Protein AF-A0A430CMZ3-F1 (afdb_monomer)

Radius of gyration: 12.43 Å; Cα contacts (8 Å, |Δi|>4): 176; chains: 1; bounding box: 29×26×35 Å

Foldseek 3Di:
DAKQNFDFDDKDAPDLQWIWTQGPVGIFIFGLLPDDQFDWDDDPQWTWTWTAGPVGIITDIGGADQDPPPCGGVRVVVVVVSNVSNVVND

Secondary structure (DSSP, 8-state):
-EETTEEEEEEEEEETTEEEEEETTEEEEEEGGG--S---EEETTEEEEEEEBSS-EEEEEEE-SEETTTTEEHHHHHHHHHHHHHHHH-

Sequence (90 aa):
MTLDGAAVTEVWAIDKCHTTFVTAKGDTIIDWTKVGNLAPRDENGREINRLPSATGWHDMSVPLGELPEPAGNVANRSSGAFGQLATECG

Structure (mmCIF, N/CA/C/O backbone):
data_AF-A0A430CMZ3-F1
#
_entry.id   AF-A0A430CMZ3-F1
#
loop_
_atom_site.group_PDB
_atom_site.id
_atom_site.type_symbol
_atom_site.label_atom_id
_atom_site.label_alt_id
_atom_site.label_comp_id
_atom_site.label_asym_id
_atom_site.label_entity_id
_atom_site.label_seq_id
_atom_site.pdbx_PDB_ins_code
_atom_site.Cartn_x
_atom_site.Cartn_y
_atom_site.Cartn_z
_atom_site.occupancy
_atom_site.B_iso_or_equiv
_atom_site.auth_seq_id
_atom_site.auth_comp_id
_atom_site.auth_asym_id
_atom_site.auth_atom_id
_atom_site.pdbx_PDB_model_num
ATOM 1 N N . MET A 1 1 ? 5.168 -2.202 -8.583 1.00 87.06 1 MET A N 1
ATOM 2 C CA . MET A 1 1 ? 4.868 -1.788 -7.198 1.00 87.06 1 MET A CA 1
ATOM 3 C C . MET A 1 1 ? 5.483 -2.799 -6.240 1.00 87.06 1 MET A C 1
ATOM 5 O O . MET A 1 1 ? 5.546 -3.974 -6.589 1.00 87.06 1 MET A O 1
ATOM 9 N N . THR A 1 2 ? 5.988 -2.359 -5.092 1.00 92.62 2 THR A N 1
ATOM 10 C CA . THR A 1 2 ? 6.631 -3.214 -4.081 1.00 92.62 2 THR A CA 1
ATOM 11 C C . THR A 1 2 ? 6.219 -2.781 -2.678 1.00 92.62 2 THR A C 1
ATOM 13 O O . THR A 1 2 ? 6.151 -1.581 -2.444 1.00 92.62 2 THR A O 1
ATOM 16 N N . LEU A 1 3 ? 6.046 -3.717 -1.749 1.00 94.44 3 LEU A N 1
ATOM 17 C CA . LEU A 1 3 ? 5.830 -3.467 -0.323 1.00 94.44 3 LEU A CA 1
ATOM 18 C C . LEU A 1 3 ? 7.051 -3.973 0.458 1.00 94.44 3 LEU A C 1
ATOM 20 O O . LEU A 1 3 ? 7.455 -5.121 0.274 1.00 94.44 3 LEU A O 1
ATOM 24 N N . ASP A 1 4 ? 7.695 -3.114 1.251 1.00 93.75 4 ASP A N 1
ATOM 25 C CA . ASP A 1 4 ? 8.941 -3.422 1.983 1.00 93.75 4 ASP A CA 1
ATOM 26 C C . ASP A 1 4 ? 10.026 -4.071 1.096 1.00 93.75 4 ASP A C 1
ATOM 28 O O . ASP A 1 4 ? 10.687 -5.068 1.436 1.00 93.75 4 ASP A O 1
ATOM 32 N N . GLY A 1 5 ? 10.150 -3.532 -0.119 1.00 92.56 5 GLY A N 1
ATOM 33 C CA . GLY A 1 5 ? 11.074 -4.001 -1.150 1.00 92.56 5 GLY A CA 1
ATOM 34 C C . GLY A 1 5 ? 10.705 -5.337 -1.810 1.00 92.56 5 GLY A C 1
ATOM 35 O O . GLY A 1 5 ? 11.432 -5.777 -2.696 1.00 92.56 5 GLY A O 1
ATOM 36 N N . ALA A 1 6 ? 9.600 -5.986 -1.431 1.00 94.00 6 ALA A N 1
ATOM 37 C CA . ALA A 1 6 ? 9.100 -7.191 -2.091 1.00 94.00 6 ALA A CA 1
ATOM 38 C C . ALA A 1 6 ? 8.051 -6.839 -3.152 1.00 94.00 6 ALA A C 1
ATOM 40 O O . ALA A 1 6 ? 7.208 -5.973 -2.936 1.00 94.00 6 ALA A O 1
ATOM 41 N N . ALA A 1 7 ? 8.096 -7.494 -4.313 1.00 93.06 7 ALA A N 1
ATOM 42 C CA . ALA A 1 7 ? 7.103 -7.276 -5.363 1.00 93.06 7 ALA A CA 1
ATOM 43 C C . ALA A 1 7 ? 5.704 -7.662 -4.873 1.00 93.06 7 ALA A C 1
ATOM 45 O O . ALA A 1 7 ? 5.523 -8.749 -4.322 1.00 93.06 7 ALA A O 1
ATOM 46 N N . VAL A 1 8 ? 4.737 -6.768 -5.095 1.00 92.31 8 VAL A N 1
ATOM 47 C CA . VAL A 1 8 ? 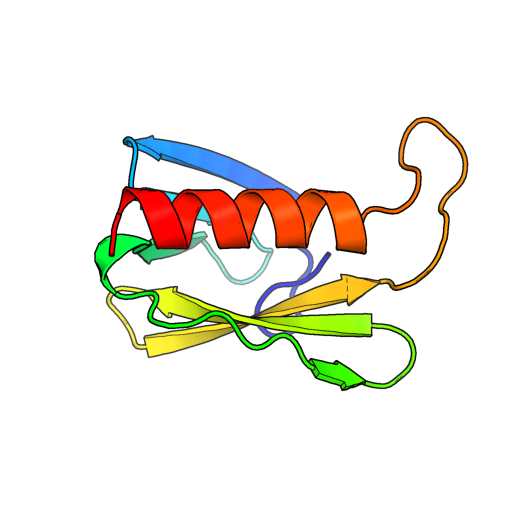3.322 -7.077 -4.884 1.00 92.31 8 VAL A CA 1
ATOM 48 C C . VAL A 1 8 ? 2.839 -7.886 -6.079 1.00 92.31 8 VAL A C 1
ATOM 50 O O . VAL A 1 8 ? 2.972 -7.428 -7.216 1.00 92.31 8 VAL A O 1
ATOM 53 N N . THR A 1 9 ? 2.303 -9.073 -5.822 1.00 92.88 9 THR A N 1
ATOM 54 C CA . THR A 1 9 ? 1.786 -9.980 -6.855 1.00 92.88 9 THR A CA 1
ATOM 55 C C . THR A 1 9 ? 0.269 -9.956 -6.926 1.00 92.88 9 THR A C 1
ATOM 57 O O . THR A 1 9 ? -0.282 -10.077 -8.015 1.00 92.88 9 THR A O 1
ATOM 60 N N . GLU A 1 10 ? -0.402 -9.752 -5.792 1.00 92.62 10 GLU A N 1
ATOM 61 C CA . GLU A 1 10 ? -1.862 -9.712 -5.705 1.00 92.62 10 GLU A CA 1
ATOM 62 C C . GLU A 1 10 ? -2.318 -8.655 -4.697 1.00 92.62 10 GLU A C 1
ATOM 64 O O . GLU A 1 10 ? -1.598 -8.310 -3.755 1.00 92.62 10 GLU A O 1
ATOM 69 N N . VAL A 1 11 ? -3.518 -8.121 -4.925 1.00 91.88 11 VAL A N 1
ATOM 70 C CA . VAL A 1 11 ? -4.174 -7.146 -4.052 1.00 91.88 11 VAL A CA 1
ATOM 71 C C . VAL A 1 11 ? -5.658 -7.471 -4.006 1.00 91.88 11 VAL A C 1
ATOM 73 O O . VAL A 1 11 ? -6.278 -7.648 -5.054 1.00 91.88 11 VAL A O 1
ATOM 76 N N . TRP A 1 12 ? -6.246 -7.493 -2.814 1.00 92.31 12 TRP A N 1
ATOM 77 C CA . TRP A 1 12 ? -7.697 -7.578 -2.666 1.00 92.31 12 TRP A CA 1
ATOM 78 C C . TRP A 1 12 ? -8.191 -6.794 -1.455 1.00 92.31 12 TRP A C 1
ATOM 80 O O . TRP A 1 12 ? -7.518 -6.683 -0.428 1.00 92.31 12 TRP A O 1
ATOM 90 N N . ALA A 1 13 ? -9.401 -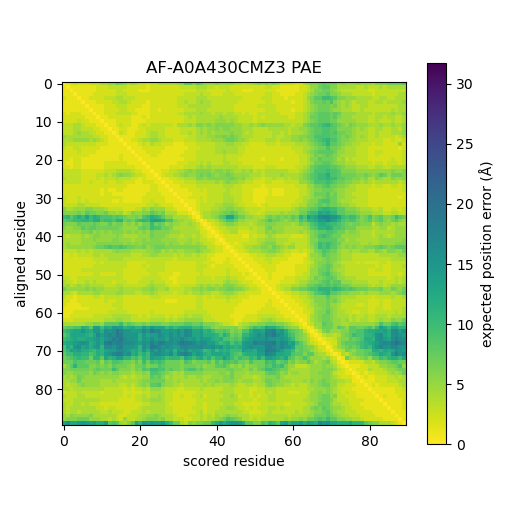6.255 -1.575 1.00 91.12 13 ALA A N 1
ATOM 91 C CA . ALA A 1 13 ? -10.110 -5.660 -0.454 1.00 91.12 13 ALA A CA 1
ATOM 92 C C . ALA A 1 13 ? -10.692 -6.770 0.433 1.00 91.12 13 ALA A C 1
ATOM 94 O O . ALA A 1 13 ? -11.301 -7.711 -0.075 1.00 91.12 13 ALA A O 1
ATOM 95 N N . ILE A 1 14 ? -10.499 -6.660 1.748 1.00 93.50 14 ILE A N 1
ATOM 96 C CA . ILE A 1 14 ? -11.191 -7.508 2.731 1.00 93.50 14 ILE A CA 1
ATOM 97 C C . ILE A 1 14 ? -12.553 -6.883 3.038 1.00 93.50 14 ILE A C 1
ATOM 99 O O . ILE A 1 14 ? -13.591 -7.534 2.957 1.00 93.50 14 ILE A O 1
ATOM 103 N N . ASP A 1 15 ? -12.528 -5.594 3.362 1.00 92.62 15 ASP A N 1
ATOM 104 C CA . ASP A 1 15 ? -13.691 -4.746 3.568 1.00 92.62 15 ASP A CA 1
ATOM 105 C C . ASP A 1 15 ? -13.365 -3.325 3.081 1.00 92.62 15 ASP A C 1
ATOM 107 O O . ASP A 1 15 ? -12.358 -3.106 2.405 1.00 92.62 15 ASP A O 1
ATOM 111 N N . LYS A 1 16 ? -14.227 -2.354 3.400 1.00 90.00 16 LYS A N 1
ATOM 112 C CA . LYS A 1 16 ? -14.050 -0.962 2.973 1.00 90.00 16 LYS A CA 1
ATOM 113 C C . LYS A 1 16 ? -12.707 -0.359 3.420 1.00 90.00 16 LYS A C 1
ATOM 115 O O . LYS A 1 16 ? -12.125 0.415 2.670 1.00 90.00 16 LYS A O 1
ATOM 120 N N . CYS A 1 17 ? -12.238 -0.691 4.620 1.00 94.00 17 CYS A N 1
ATOM 121 C CA . CYS A 1 17 ? -11.096 -0.048 5.269 1.00 94.00 17 CYS A CA 1
ATOM 122 C C . CYS A 1 17 ? -9.911 -0.988 5.501 1.00 94.00 17 CYS A C 1
ATOM 124 O O . CYS A 1 17 ? -8.924 -0.578 6.111 1.00 94.00 17 CYS A O 1
ATOM 126 N N . HIS A 1 18 ? -9.949 -2.199 4.940 1.00 94.94 18 HIS A N 1
ATOM 127 C CA . HIS A 1 18 ? -8.835 -3.138 4.985 1.00 94.94 18 HIS A CA 1
ATOM 128 C C . HIS A 1 18 ? -8.509 -3.712 3.607 1.00 94.94 18 HIS A C 1
ATOM 130 O O . HIS A 1 18 ? -9.370 -4.233 2.893 1.00 94.94 18 HIS A O 1
ATOM 136 N N . THR A 1 19 ? -7.229 -3.675 3.246 1.00 94.88 19 THR A N 1
ATOM 137 C CA . THR A 1 19 ? -6.723 -4.219 1.978 1.00 94.88 19 THR A CA 1
ATOM 138 C C . THR A 1 19 ? -5.569 -5.164 2.245 1.00 94.88 19 THR A C 1
ATOM 140 O O . THR A 1 19 ? -4.660 -4.828 2.996 1.00 94.88 19 THR A O 1
ATOM 143 N N . THR A 1 20 ? -5.579 -6.331 1.608 1.00 96.25 20 THR A N 1
ATOM 144 C CA . THR A 1 20 ? -4.440 -7.251 1.636 1.00 96.25 20 THR A CA 1
ATOM 145 C C . THR A 1 20 ? -3.559 -7.021 0.423 1.00 96.25 20 THR A C 1
ATOM 147 O O . THR A 1 20 ? -4.048 -6.972 -0.706 1.00 96.25 20 THR A O 1
ATOM 150 N N . PHE A 1 21 ? -2.257 -6.917 0.666 1.00 95.19 21 PHE A N 1
ATOM 151 C CA . PHE A 1 21 ? -1.218 -6.949 -0.352 1.00 95.19 21 PHE A CA 1
ATOM 152 C C . PHE A 1 21 ? -0.417 -8.235 -0.189 1.00 95.19 21 PHE A C 1
ATOM 154 O O . PHE A 1 21 ? 0.153 -8.477 0.875 1.00 95.19 21 PHE A O 1
ATOM 161 N N . VAL A 1 22 ? -0.347 -9.033 -1.249 1.00 95.19 22 VAL A N 1
ATOM 162 C CA . VAL A 1 22 ? 0.451 -10.262 -1.277 1.00 95.19 22 VAL A CA 1
ATOM 163 C C . VAL A 1 22 ? 1.796 -9.980 -1.892 1.00 95.19 22 VAL A C 1
ATOM 165 O O . VAL A 1 22 ? 1.900 -9.384 -2.968 1.00 95.19 22 VAL A O 1
ATOM 168 N N . THR A 1 23 ? 2.832 -10.463 -1.224 1.00 95.44 23 THR A N 1
ATOM 169 C CA . THR A 1 23 ? 4.193 -10.462 -1.741 1.00 95.44 23 THR A CA 1
ATOM 170 C C . THR A 1 23 ? 4.817 -11.842 -1.596 1.00 95.44 23 THR A C 1
ATOM 172 O O . THR A 1 23 ? 4.342 -12.686 -0.841 1.00 95.44 23 THR A O 1
ATOM 175 N N . ALA A 1 24 ? 5.976 -12.051 -2.221 1.00 90.81 24 ALA A N 1
ATOM 176 C CA . ALA A 1 24 ? 6.772 -13.259 -1.994 1.00 90.81 24 ALA A CA 1
ATOM 177 C C . ALA A 1 24 ? 7.226 -13.448 -0.526 1.00 90.81 24 ALA A C 1
ATOM 179 O O . ALA A 1 24 ? 7.667 -14.536 -0.166 1.00 90.81 24 ALA A O 1
ATOM 180 N N . LYS A 1 25 ? 7.152 -12.404 0.317 1.00 90.62 25 LYS A N 1
ATOM 181 C CA . LYS A 1 25 ? 7.466 -12.476 1.755 1.00 90.62 25 LYS A CA 1
ATOM 182 C C . LYS A 1 25 ? 6.246 -12.822 2.620 1.00 90.62 25 LYS A C 1
ATOM 184 O O . LYS A 1 25 ? 6.420 -13.047 3.814 1.00 90.62 25 LYS A O 1
ATOM 189 N N . GLY A 1 26 ? 5.049 -12.866 2.033 1.00 92.25 26 GLY A N 1
ATOM 190 C CA . GLY A 1 26 ? 3.780 -13.085 2.718 1.00 92.25 26 GLY A CA 1
ATOM 191 C C . GLY A 1 26 ? 2.782 -11.949 2.500 1.00 92.25 26 GLY A C 1
ATOM 192 O O . GLY A 1 26 ? 3.017 -11.029 1.705 1.00 92.25 26 GLY A O 1
ATOM 193 N N . ASP A 1 27 ? 1.684 -12.046 3.242 1.00 94.62 27 ASP A N 1
ATOM 194 C CA . ASP A 1 27 ? 0.515 -11.183 3.118 1.00 94.62 27 ASP A CA 1
ATOM 195 C C . ASP A 1 27 ? 0.548 -10.082 4.177 1.00 94.62 27 ASP A C 1
ATOM 197 O O . ASP A 1 27 ? 0.769 -10.344 5.363 1.00 94.62 27 ASP A O 1
ATOM 201 N N . THR A 1 28 ? 0.266 -8.851 3.757 1.00 96.00 28 THR A N 1
ATOM 202 C CA . THR A 1 28 ? 0.170 -7.697 4.652 1.00 96.00 28 THR A CA 1
ATOM 203 C C . THR A 1 28 ? -1.202 -7.060 4.529 1.00 96.00 28 THR A C 1
ATOM 205 O O . THR A 1 28 ? -1.607 -6.639 3.446 1.00 96.00 28 THR A O 1
ATOM 208 N N . ILE A 1 29 ? -1.897 -6.941 5.659 1.00 96.12 29 ILE A N 1
ATOM 209 C CA . ILE A 1 29 ? -3.181 -6.246 5.745 1.00 96.12 29 ILE A CA 1
ATOM 210 C C . ILE A 1 29 ? -2.926 -4.790 6.126 1.00 96.12 29 ILE A C 1
ATOM 212 O O . ILE A 1 29 ? -2.463 -4.506 7.231 1.00 96.12 29 ILE A O 1
ATOM 216 N N . ILE A 1 30 ? -3.245 -3.878 5.214 1.00 95.50 30 ILE A N 1
ATOM 217 C CA . ILE A 1 30 ? -3.247 -2.440 5.465 1.00 95.50 30 ILE A CA 1
ATOM 218 C C . ILE A 1 30 ? -4.577 -2.046 6.095 1.00 95.50 30 ILE A C 1
ATOM 220 O O . ILE A 1 30 ? -5.639 -2.441 5.615 1.00 95.50 30 ILE A O 1
ATOM 224 N N . ASP A 1 31 ? -4.486 -1.274 7.171 1.00 94.31 31 ASP A N 1
ATOM 225 C CA . ASP A 1 31 ? -5.607 -0.747 7.942 1.00 94.31 31 ASP A CA 1
ATOM 226 C C . ASP A 1 31 ? -5.756 0.748 7.655 1.00 94.31 31 ASP A C 1
ATOM 228 O O . ASP A 1 31 ? -5.061 1.589 8.228 1.00 94.31 31 ASP A O 1
ATOM 232 N N . TRP A 1 32 ? -6.671 1.086 6.749 1.00 92.62 32 TRP A N 1
ATOM 233 C CA . TRP A 1 32 ? -6.872 2.459 6.292 1.00 92.62 32 TRP A CA 1
ATOM 234 C C . TRP A 1 32 ? -7.436 3.374 7.385 1.00 92.62 32 TRP A C 1
ATOM 236 O O . TRP A 1 32 ? -7.265 4.583 7.289 1.00 92.62 32 TRP A O 1
ATOM 246 N N . THR A 1 33 ? -8.015 2.827 8.463 1.00 90.56 33 THR A N 1
ATOM 247 C CA . THR 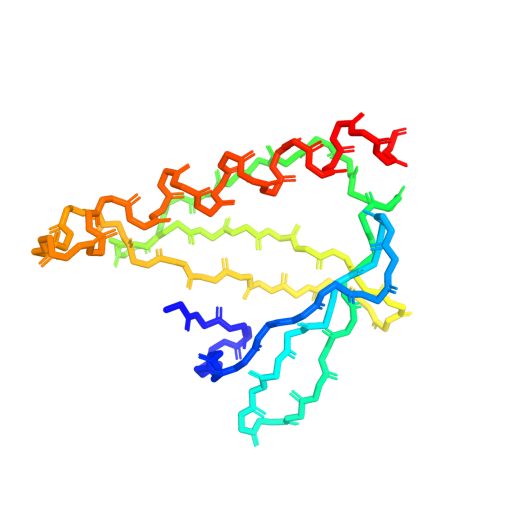A 1 33 ? -8.520 3.622 9.603 1.00 90.56 33 THR A CA 1
ATOM 248 C C . THR A 1 33 ? -7.404 4.256 10.431 1.00 90.56 33 THR A C 1
ATOM 250 O O . THR A 1 33 ? -7.619 5.204 11.183 1.00 90.56 33 THR A O 1
ATOM 253 N N . LYS A 1 34 ? -6.183 3.731 10.300 1.00 87.69 34 LYS A N 1
ATOM 254 C CA . LYS A 1 34 ? -4.984 4.242 10.975 1.00 87.69 34 LYS A CA 1
ATOM 255 C C . LYS A 1 34 ? -4.159 5.158 10.085 1.00 87.69 34 LYS A C 1
ATOM 257 O O . LYS A 1 34 ? -3.120 5.664 10.518 1.00 87.69 34 LYS A O 1
ATOM 262 N N . VAL A 1 35 ? -4.574 5.333 8.833 1.00 85.56 35 VAL A N 1
ATOM 263 C CA . VAL A 1 35 ? -3.883 6.214 7.905 1.00 85.56 35 VAL A CA 1
ATOM 264 C C . VAL A 1 35 ? -4.264 7.642 8.265 1.00 85.56 35 VAL A C 1
ATOM 266 O O . VAL A 1 35 ? -5.404 8.054 8.108 1.00 85.56 35 VAL A O 1
ATOM 269 N N . GLY A 1 36 ? -3.294 8.391 8.791 1.00 75.88 36 GLY A N 1
ATOM 270 C CA . GLY A 1 36 ? -3.426 9.837 8.944 1.00 75.88 36 GLY A CA 1
ATOM 271 C C . GLY A 1 36 ? -3.306 10.547 7.593 1.00 75.88 36 GLY A C 1
ATOM 272 O O . GLY A 1 36 ? -3.665 10.019 6.545 1.00 75.88 36 GLY A O 1
ATOM 273 N N . ASN A 1 37 ? -2.722 11.744 7.587 1.00 76.12 37 ASN A N 1
ATOM 274 C CA . ASN A 1 37 ? -2.470 12.444 6.331 1.00 76.12 37 ASN A CA 1
ATOM 275 C C . ASN A 1 37 ? -1.368 11.718 5.531 1.00 76.12 37 ASN A C 1
ATOM 277 O O . ASN A 1 37 ? -0.203 11.728 5.938 1.00 76.12 37 ASN A O 1
ATOM 281 N N . LEU A 1 38 ? -1.729 11.070 4.418 1.00 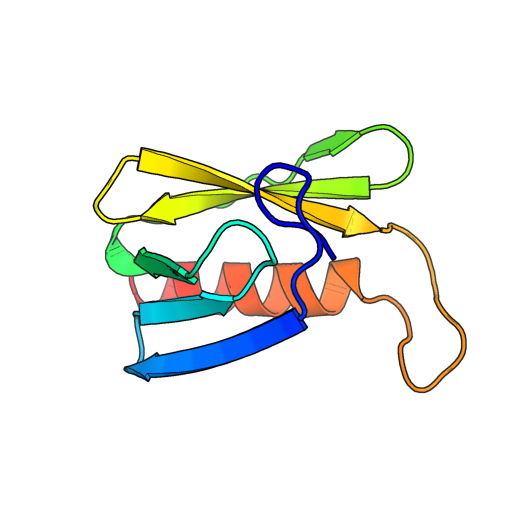80.44 38 LEU A N 1
ATOM 282 C CA . LEU A 1 38 ? -0.764 10.459 3.500 1.00 80.44 38 LEU A CA 1
ATOM 283 C C . LEU A 1 38 ? 0.126 11.551 2.901 1.00 80.44 38 LEU A C 1
ATOM 285 O O . LEU A 1 38 ? -0.338 12.417 2.165 1.00 80.44 38 LEU A O 1
ATOM 289 N N . ALA A 1 39 ? 1.416 11.490 3.217 1.00 82.31 39 ALA A N 1
ATOM 290 C CA . ALA A 1 39 ? 2.442 12.361 2.659 1.00 82.31 39 ALA A CA 1
ATOM 291 C C . ALA A 1 39 ? 3.449 11.498 1.881 1.00 82.31 39 ALA A C 1
ATOM 293 O O . ALA A 1 39 ? 4.472 11.102 2.453 1.00 82.31 39 ALA A O 1
ATOM 294 N N . PRO A 1 40 ? 3.144 11.131 0.620 1.00 85.31 40 PRO A N 1
ATOM 295 C CA . PRO A 1 40 ? 4.079 10.385 -0.208 1.00 85.31 40 PRO A CA 1
ATOM 296 C C . PRO A 1 40 ? 5.381 11.166 -0.394 1.00 85.31 40 PRO A C 1
ATOM 298 O O . PRO A 1 40 ? 5.391 12.398 -0.444 1.00 85.31 40 PRO A O 1
ATOM 301 N N . ARG A 1 41 ? 6.492 10.435 -0.484 1.00 89.38 41 ARG A N 1
ATOM 302 C CA . ARG A 1 41 ? 7.819 10.997 -0.763 1.00 89.38 41 ARG A CA 1
ATOM 303 C C . ARG A 1 41 ? 8.396 10.395 -2.034 1.00 89.38 41 ARG A C 1
ATOM 305 O O . ARG A 1 41 ? 8.295 9.187 -2.238 1.00 89.38 41 ARG A O 1
ATOM 312 N N . ASP A 1 42 ? 9.068 11.217 -2.825 1.00 90.25 42 ASP A N 1
ATOM 313 C CA . ASP A 1 42 ? 9.758 10.766 -4.029 1.00 90.25 42 ASP A CA 1
ATOM 314 C C . ASP A 1 42 ? 11.203 10.372 -3.707 1.00 90.25 42 ASP A C 1
ATOM 316 O O . ASP A 1 42 ? 11.961 11.135 -3.107 1.00 90.25 42 ASP A O 1
ATOM 320 N N . GLU A 1 43 ? 11.603 9.172 -4.118 1.00 89.31 43 GLU A N 1
ATOM 321 C CA . GLU A 1 43 ? 12.937 8.620 -3.902 1.00 89.31 43 GLU A CA 1
ATOM 322 C C . GLU A 1 43 ? 13.354 7.753 -5.099 1.00 89.31 43 GLU A C 1
ATOM 324 O O . GLU A 1 43 ? 12.699 6.769 -5.436 1.00 89.31 43 GLU A O 1
ATOM 329 N N . ASN A 1 44 ? 14.464 8.108 -5.758 1.00 87.00 44 ASN A N 1
ATOM 330 C CA . ASN A 1 44 ? 15.059 7.339 -6.866 1.00 87.00 44 ASN A CA 1
ATOM 331 C C . ASN A 1 44 ? 14.073 6.970 -7.997 1.00 87.00 44 ASN A C 1
ATOM 333 O O . ASN A 1 44 ? 14.080 5.843 -8.496 1.00 87.00 44 ASN A O 1
ATOM 337 N N . GLY A 1 45 ? 13.210 7.909 -8.399 1.00 86.19 45 GLY A N 1
ATOM 338 C CA . GLY A 1 45 ? 12.207 7.668 -9.444 1.00 86.19 45 GLY A CA 1
ATOM 339 C C . GLY A 1 45 ? 11.064 6.756 -8.990 1.00 86.19 45 GLY A C 1
ATOM 340 O O . GLY A 1 45 ? 10.444 6.078 -9.808 1.00 86.19 45 GLY A O 1
ATOM 341 N N . ARG A 1 46 ? 10.796 6.702 -7.683 1.00 89.00 46 ARG A N 1
ATOM 342 C CA . ARG A 1 46 ? 9.674 5.974 -7.093 1.00 89.00 46 ARG A CA 1
ATOM 343 C C . ARG A 1 46 ? 8.993 6.838 -6.045 1.00 89.00 46 ARG A C 1
ATOM 345 O O . ARG A 1 46 ? 9.654 7.559 -5.311 1.00 89.00 46 ARG A O 1
ATOM 352 N N . GLU A 1 47 ? 7.686 6.712 -5.958 1.00 90.81 47 GLU A N 1
ATOM 353 C CA . GLU A 1 47 ? 6.878 7.297 -4.904 1.00 90.81 47 GLU A CA 1
ATOM 354 C C . GLU A 1 47 ? 6.766 6.290 -3.760 1.00 90.81 47 GLU A C 1
ATOM 356 O O . GLU A 1 47 ? 6.496 5.105 -3.991 1.00 90.81 47 GLU A O 1
ATOM 361 N N . ILE A 1 48 ? 6.994 6.743 -2.532 1.00 92.56 48 ILE A N 1
ATOM 362 C CA . ILE A 1 48 ? 6.936 5.927 -1.322 1.00 92.56 48 ILE A CA 1
ATOM 363 C C . ILE A 1 48 ? 5.774 6.405 -0.453 1.00 92.56 48 ILE A C 1
ATOM 365 O O . ILE A 1 48 ? 5.802 7.514 0.080 1.00 92.56 48 ILE A O 1
ATOM 369 N N . ASN A 1 49 ? 4.778 5.539 -0.282 1.00 91.62 49 ASN A N 1
ATOM 370 C CA . ASN A 1 49 ? 3.641 5.716 0.613 1.00 91.62 49 ASN A CA 1
ATOM 371 C C . ASN A 1 49 ? 3.841 4.864 1.867 1.00 91.62 49 ASN A C 1
ATOM 373 O O . ASN A 1 49 ? 4.056 3.656 1.767 1.00 91.62 49 ASN A O 1
ATOM 377 N N . ARG A 1 50 ? 3.737 5.471 3.050 1.00 92.19 50 ARG A N 1
ATOM 378 C CA . ARG A 1 50 ? 3.855 4.747 4.318 1.00 92.19 50 ARG A CA 1
ATOM 379 C C . ARG A 1 50 ? 2.471 4.322 4.798 1.00 92.19 50 ARG A C 1
ATOM 381 O O . ARG A 1 50 ? 1.647 5.171 5.127 1.00 92.19 50 ARG A O 1
ATOM 388 N N . LEU A 1 51 ? 2.223 3.016 4.827 1.00 92.88 51 LEU A N 1
ATOM 389 C CA . LEU A 1 51 ? 0.911 2.424 5.087 1.00 92.88 51 LEU A CA 1
ATOM 390 C C . LEU A 1 51 ? 0.914 1.649 6.418 1.00 92.88 51 LEU A C 1
ATOM 392 O O . LEU A 1 51 ? 1.844 0.881 6.666 1.00 92.88 51 LEU A O 1
ATOM 396 N N . PRO A 1 52 ? -0.081 1.830 7.298 1.00 93.50 52 PRO A N 1
ATOM 397 C CA . PRO A 1 52 ? -0.160 1.142 8.578 1.00 93.50 52 PRO A CA 1
ATOM 398 C C . PRO A 1 52 ? -0.827 -0.232 8.439 1.00 93.50 52 PRO A C 1
ATOM 400 O O . PRO A 1 52 ? -1.744 -0.430 7.647 1.00 93.50 52 PRO A O 1
ATOM 403 N N . SER A 1 53 ? -0.389 -1.175 9.263 1.00 92.56 53 SER A N 1
ATOM 404 C CA . SER A 1 53 ? -0.976 -2.500 9.458 1.00 92.56 53 SER A CA 1
ATOM 405 C C . SER A 1 53 ? -1.189 -2.772 10.949 1.00 92.56 53 SER A C 1
ATOM 407 O O . SER A 1 53 ? -0.874 -1.949 11.815 1.00 92.56 53 SER A O 1
ATOM 409 N N . ALA A 1 54 ? -1.695 -3.960 11.283 1.00 86.94 54 ALA A N 1
ATOM 410 C CA . ALA A 1 54 ? -1.760 -4.420 12.670 1.00 86.94 54 ALA A CA 1
ATOM 411 C C . ALA A 1 54 ? -0.370 -4.596 13.317 1.00 86.94 54 ALA A C 1
ATOM 413 O O . ALA A 1 54 ? -0.252 -4.513 14.538 1.00 86.94 54 ALA A O 1
ATOM 414 N N . THR A 1 55 ? 0.673 -4.839 12.517 1.00 87.00 55 THR A N 1
ATOM 415 C CA . THR A 1 55 ? 2.022 -5.183 12.993 1.00 87.00 55 THR A CA 1
ATOM 416 C C . THR A 1 55 ? 3.033 -4.049 12.862 1.00 87.00 55 THR A C 1
ATOM 418 O O . THR A 1 55 ? 4.155 -4.181 13.346 1.00 87.00 55 THR A O 1
ATOM 421 N N . GLY A 1 56 ? 2.674 -2.936 12.222 1.00 91.00 56 GLY A N 1
ATOM 422 C CA . GLY A 1 56 ? 3.563 -1.788 12.081 1.00 91.00 56 GLY A CA 1
ATOM 423 C C . GLY A 1 56 ? 3.261 -0.949 10.850 1.00 91.00 56 GLY A C 1
ATOM 424 O O . GLY A 1 56 ? 2.153 -0.950 10.332 1.00 91.00 56 GLY A O 1
ATOM 425 N N . TRP A 1 57 ? 4.264 -0.206 10.397 1.00 92.81 57 TRP A N 1
ATOM 426 C CA . TRP A 1 57 ? 4.188 0.576 9.168 1.00 92.81 57 TRP A CA 1
ATOM 427 C C . TRP A 1 57 ? 4.990 -0.108 8.071 1.00 92.81 57 TRP A C 1
ATOM 429 O O . TRP A 1 57 ? 6.070 -0.627 8.346 1.00 92.81 57 TRP A O 1
ATOM 439 N N . HIS A 1 58 ? 4.481 -0.033 6.850 1.00 94.25 58 HIS A N 1
ATOM 440 C CA . HIS A 1 58 ? 5.065 -0.639 5.666 1.00 94.25 58 HIS A CA 1
ATOM 441 C C . HIS A 1 58 ? 5.272 0.413 4.582 1.00 94.25 58 HIS A C 1
ATOM 443 O O . HIS A 1 58 ? 4.427 1.291 4.386 1.00 94.25 58 HIS A O 1
ATOM 449 N N . ASP A 1 59 ? 6.382 0.305 3.861 1.00 94.00 59 ASP A N 1
ATOM 450 C CA . ASP A 1 59 ? 6.710 1.227 2.780 1.00 94.00 59 ASP A CA 1
ATOM 451 C C . ASP A 1 59 ? 6.235 0.638 1.450 1.00 94.00 59 ASP A C 1
ATOM 453 O O . ASP A 1 59 ? 6.804 -0.318 0.910 1.00 94.00 59 ASP A O 1
ATOM 457 N N . MET A 1 60 ? 5.174 1.231 0.908 1.00 93.12 60 MET A N 1
ATOM 458 C CA . MET A 1 60 ? 4.668 0.942 -0.424 1.00 93.12 60 MET A CA 1
ATOM 459 C C . MET A 1 60 ? 5.393 1.813 -1.442 1.00 93.12 60 MET A C 1
ATOM 461 O O . MET A 1 60 ? 5.240 3.029 -1.457 1.00 93.12 60 MET A O 1
ATOM 465 N N . SER A 1 61 ? 6.153 1.184 -2.330 1.00 93.06 61 SER A N 1
ATOM 466 C CA . SER A 1 61 ? 6.926 1.860 -3.362 1.00 93.06 61 SER A CA 1
ATOM 467 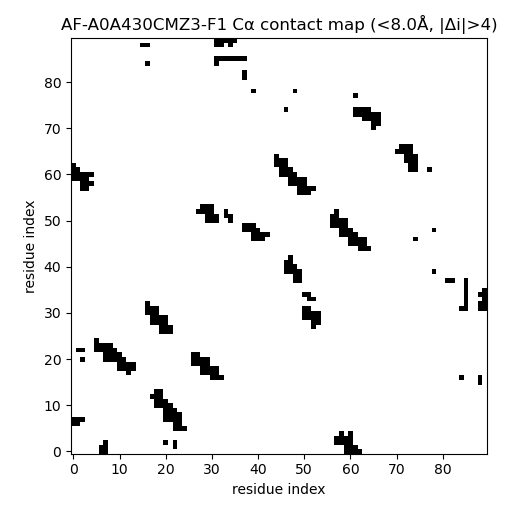C C . SER A 1 61 ? 6.359 1.608 -4.757 1.00 93.06 61 SER A C 1
ATOM 469 O O . SER A 1 61 ? 6.287 0.469 -5.244 1.00 93.06 61 SER A O 1
ATOM 471 N N . VAL A 1 62 ? 6.002 2.693 -5.438 1.00 89.94 62 VAL A N 1
ATOM 472 C CA . VAL A 1 62 ? 5.410 2.692 -6.776 1.00 89.94 62 VAL A CA 1
ATOM 473 C C . VAL A 1 62 ? 6.366 3.403 -7.738 1.00 89.94 62 VAL A C 1
ATOM 475 O O . VAL A 1 62 ? 6.855 4.476 -7.408 1.00 89.94 62 VAL A O 1
ATOM 478 N N . PRO A 1 63 ? 6.710 2.825 -8.902 1.00 85.88 63 PRO A N 1
ATOM 479 C CA . PRO A 1 63 ? 7.557 3.516 -9.872 1.00 85.88 63 PRO A CA 1
ATOM 480 C C . PRO A 1 63 ? 6.884 4.804 -10.369 1.00 85.88 63 PRO A C 1
ATOM 482 O O . PRO A 1 63 ? 5.703 4.781 -10.716 1.00 85.88 63 PRO A O 1
ATOM 485 N N . LEU A 1 64 ? 7.647 5.900 -10.405 1.00 82.50 64 LEU A N 1
ATOM 486 C CA . LEU A 1 64 ? 7.233 7.167 -11.006 1.00 82.50 64 LEU A CA 1
ATOM 487 C C . LEU A 1 64 ? 7.395 7.093 -12.528 1.00 82.50 64 LEU A C 1
ATOM 489 O O . LEU A 1 64 ? 8.315 6.451 -13.039 1.00 82.50 64 LEU A O 1
ATOM 493 N N . GLY A 1 65 ? 6.520 7.798 -13.241 1.00 70.19 65 GLY A N 1
ATOM 494 C CA . GLY A 1 65 ? 6.539 7.893 -14.698 1.00 70.19 65 GLY A CA 1
ATOM 495 C C . GLY A 1 65 ? 5.355 7.206 -15.373 1.00 70.19 65 GLY A C 1
ATOM 496 O O . GLY A 1 65 ? 4.632 6.407 -14.776 1.00 70.19 65 GLY A O 1
ATOM 497 N N . GLU A 1 66 ? 5.146 7.554 -16.639 1.00 69.19 66 GLU A N 1
ATOM 498 C CA . GLU A 1 66 ? 4.146 6.910 -17.484 1.00 69.19 66 GLU A CA 1
ATOM 499 C C . GLU A 1 66 ? 4.678 5.561 -17.965 1.00 69.19 66 GLU A C 1
ATOM 501 O O . GLU A 1 66 ? 5.673 5.482 -18.688 1.00 69.19 66 GLU A O 1
ATOM 506 N N . LEU A 1 67 ? 4.013 4.484 -17.556 1.00 68.12 67 LEU A N 1
ATOM 507 C CA . LEU A 1 67 ? 4.170 3.195 -18.210 1.00 68.12 67 LEU A CA 1
ATOM 508 C C . LEU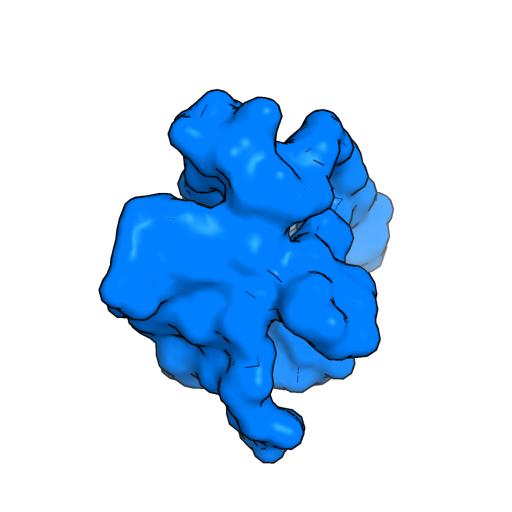 A 1 67 ? 3.315 3.171 -19.485 1.00 68.12 67 LEU A C 1
ATOM 510 O O . LEU A 1 67 ? 2.277 3.838 -19.533 1.00 68.12 67 LEU A O 1
ATOM 514 N N . PRO A 1 68 ? 3.702 2.384 -20.504 1.00 71.88 68 PRO A N 1
ATOM 515 C CA . PRO A 1 68 ? 2.862 2.172 -21.674 1.00 71.88 68 PRO A CA 1
ATOM 516 C C . PRO A 1 68 ? 1.447 1.748 -21.268 1.00 71.88 68 PRO A C 1
ATOM 518 O O . PRO A 1 68 ? 1.257 0.993 -20.309 1.00 71.88 68 PRO A O 1
ATOM 521 N N . GLU A 1 69 ? 0.447 2.228 -22.002 1.00 66.06 69 GLU A N 1
ATOM 522 C CA . GLU A 1 69 ? -0.939 1.805 -21.807 1.00 66.06 69 GLU A CA 1
ATOM 523 C C . GLU A 1 69 ? -1.060 0.266 -21.876 1.00 66.06 69 GLU A C 1
ATOM 525 O O . GLU A 1 69 ? -0.364 -0.374 -22.671 1.00 66.06 69 GLU A O 1
ATOM 530 N N . PRO A 1 70 ? -1.913 -0.353 -21.037 1.00 66.69 70 PRO A N 1
ATOM 531 C CA . PRO A 1 70 ? -2.939 0.276 -20.192 1.00 66.69 70 PRO A CA 1
ATOM 532 C C . PRO A 1 70 ? -2.449 0.730 -18.800 1.00 66.69 70 PRO A C 1
ATOM 534 O O . PRO A 1 70 ? -3.237 1.231 -17.989 1.00 66.69 70 PRO A O 1
ATOM 537 N N . ALA A 1 71 ? -1.168 0.513 -18.476 1.00 64.31 71 ALA A N 1
ATOM 538 C CA . ALA A 1 71 ? -0.648 0.749 -17.131 1.00 64.31 71 ALA A CA 1
ATOM 539 C C . ALA A 1 71 ? -0.610 2.247 -16.773 1.00 64.31 71 ALA A C 1
ATOM 541 O O . ALA A 1 71 ? -1.003 2.605 -15.660 1.00 64.31 71 ALA A O 1
ATOM 542 N N . GLY A 1 72 ? -0.225 3.114 -17.719 1.00 69.38 72 GLY A N 1
ATOM 543 C CA . GLY A 1 72 ? -0.231 4.571 -17.552 1.00 69.38 72 GLY A CA 1
ATOM 544 C C . GLY A 1 72 ? 0.618 5.042 -16.362 1.00 69.38 72 GLY A C 1
ATOM 545 O O . GLY A 1 72 ? 1.566 4.373 -15.945 1.00 69.3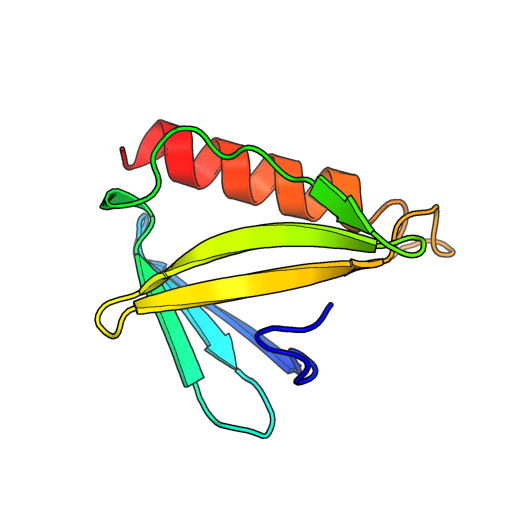8 72 GLY A O 1
ATOM 546 N N . ASN A 1 73 ? 0.281 6.197 -15.780 1.00 75.69 73 ASN A N 1
ATOM 547 C CA . ASN A 1 73 ? 0.922 6.680 -14.552 1.00 75.69 73 ASN A CA 1
ATOM 548 C C . ASN A 1 73 ? 0.383 5.921 -13.322 1.00 75.69 73 ASN A C 1
ATOM 550 O O . ASN A 1 73 ? -0.610 6.312 -12.700 1.00 75.69 73 ASN A O 1
ATOM 554 N N . VAL A 1 74 ? 1.039 4.806 -12.996 1.00 74.00 74 VAL A N 1
ATOM 555 C CA . VAL A 1 74 ? 0.652 3.920 -11.888 1.00 74.00 74 VAL A CA 1
ATOM 556 C C . VAL A 1 74 ? 0.778 4.615 -10.531 1.00 74.00 74 VAL A C 1
ATOM 558 O O . VAL A 1 74 ? -0.065 4.379 -9.672 1.00 74.00 74 VAL A O 1
ATOM 561 N N . ALA A 1 75 ? 1.765 5.497 -10.340 1.00 71.19 75 ALA A N 1
ATOM 562 C CA . ALA A 1 75 ? 1.929 6.259 -9.097 1.00 71.19 75 ALA A CA 1
ATOM 563 C C . ALA A 1 75 ? 0.704 7.137 -8.809 1.00 71.19 75 ALA A C 1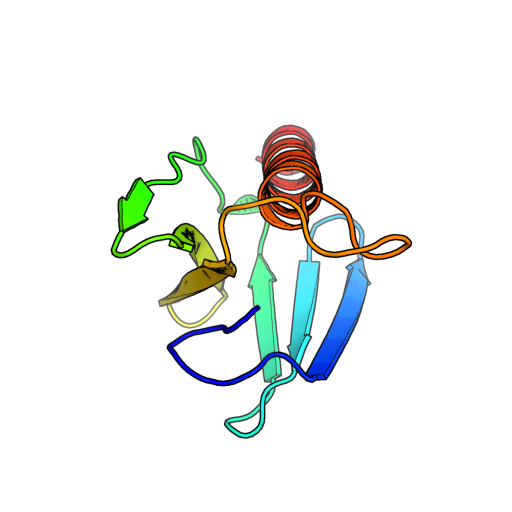
ATOM 565 O O . ALA A 1 75 ? 0.068 6.977 -7.769 1.00 71.19 75 ALA A O 1
ATOM 566 N N . ASN A 1 76 ? 0.271 7.948 -9.780 1.00 75.69 76 ASN A N 1
ATOM 567 C CA . ASN A 1 76 ? -0.912 8.800 -9.615 1.00 75.69 76 ASN A CA 1
ATOM 568 C C . ASN A 1 76 ? -2.186 7.995 -9.318 1.00 75.69 76 ASN A C 1
ATOM 570 O O . ASN A 1 76 ? -3.000 8.413 -8.495 1.00 75.69 76 ASN A O 1
ATOM 574 N N . ARG A 1 77 ? -2.374 6.842 -9.974 1.00 79.12 77 ARG A N 1
ATOM 575 C CA . ARG A 1 77 ? -3.549 5.985 -9.733 1.00 79.12 77 ARG A CA 1
ATOM 576 C C . ARG A 1 77 ? -3.512 5.364 -8.336 1.00 79.12 77 ARG A C 1
ATOM 578 O O . ARG A 1 77 ? -4.516 5.413 -7.630 1.00 79.12 77 ARG A O 1
ATOM 585 N N . SER A 1 78 ? -2.367 4.815 -7.936 1.00 82.50 78 SER A N 1
ATOM 586 C CA . SER A 1 78 ? -2.196 4.190 -6.623 1.00 82.50 78 SER A CA 1
ATOM 587 C C . SER A 1 78 ? -2.328 5.207 -5.493 1.00 82.50 78 SER A C 1
ATOM 589 O O . SER A 1 78 ? -3.108 4.983 -4.575 1.00 82.50 78 SER A O 1
ATOM 591 N N . SER A 1 79 ? -1.647 6.350 -5.578 1.00 80.00 79 SER A N 1
ATOM 592 C CA . SER A 1 79 ? -1.724 7.387 -4.543 1.00 80.00 79 SER A CA 1
ATOM 593 C C . SER A 1 79 ? -3.085 8.058 -4.468 1.00 80.00 79 SER A C 1
ATOM 595 O O . SER A 1 79 ? -3.560 8.323 -3.367 1.00 80.00 79 SER A O 1
ATOM 597 N N . GLY A 1 80 ? -3.770 8.253 -5.600 1.00 82.06 80 GLY A N 1
ATOM 598 C CA . GLY A 1 80 ? -5.166 8.689 -5.597 1.00 82.06 80 GLY A CA 1
ATOM 599 C C . GLY A 1 80 ? -6.073 7.708 -4.847 1.00 82.06 80 GLY A C 1
ATOM 600 O O . GLY A 1 80 ? -6.840 8.120 -3.978 1.00 82.06 80 GLY A O 1
ATOM 601 N N . ALA A 1 81 ? -5.940 6.406 -5.120 1.00 86.62 81 ALA A N 1
ATOM 602 C CA . ALA A 1 81 ? -6.710 5.372 -4.431 1.00 86.62 81 ALA A CA 1
ATOM 603 C C . ALA A 1 81 ? -6.383 5.301 -2.929 1.00 86.62 81 ALA A C 1
ATOM 605 O O . ALA A 1 81 ? -7.291 5.239 -2.106 1.00 86.62 81 ALA A O 1
ATOM 606 N N . PHE A 1 82 ? -5.102 5.358 -2.558 1.00 89.38 82 PHE A N 1
ATOM 607 C CA . PHE A 1 82 ? -4.672 5.341 -1.158 1.00 89.38 82 PHE A CA 1
ATOM 608 C C . PHE A 1 82 ? -5.155 6.582 -0.402 1.00 89.38 82 PHE A C 1
ATOM 610 O O . PHE A 1 82 ? -5.677 6.457 0.702 1.00 89.38 82 PHE A O 1
ATOM 617 N N . GLY A 1 83 ? -5.041 7.768 -1.007 1.00 87.12 83 GLY A N 1
ATOM 618 C CA . GLY A 1 83 ? -5.537 9.023 -0.443 1.00 87.12 83 GLY A CA 1
ATOM 619 C C . GLY A 1 83 ? -7.050 9.018 -0.236 1.00 87.12 83 GLY A C 1
ATOM 620 O O . GLY A 1 83 ? -7.532 9.477 0.801 1.00 87.12 83 GLY A O 1
ATOM 621 N N . GLN A 1 84 ? -7.802 8.443 -1.177 1.00 88.44 84 GLN A N 1
ATOM 622 C CA . GLN A 1 84 ? -9.244 8.274 -1.027 1.00 88.44 84 GLN A CA 1
ATOM 623 C C . GLN A 1 84 ? -9.588 7.302 0.108 1.00 88.44 84 GLN A C 1
ATOM 625 O O . GLN A 1 84 ? -10.392 7.647 0.968 1.00 88.44 84 GLN A O 1
ATOM 630 N N . LEU A 1 85 ? -8.949 6.128 0.162 1.00 90.19 85 LEU A N 1
ATOM 631 C CA . LEU A 1 85 ? -9.172 5.147 1.232 1.00 90.19 85 LEU A CA 1
ATOM 632 C C . LEU A 1 85 ? -8.833 5.720 2.613 1.00 90.19 85 LEU A C 1
ATOM 634 O O . LEU A 1 85 ? -9.599 5.536 3.553 1.00 90.19 85 LEU A O 1
ATOM 638 N N . ALA A 1 86 ? -7.733 6.465 2.723 1.00 87.94 86 ALA A N 1
ATOM 639 C CA . ALA A 1 86 ? -7.361 7.168 3.945 1.00 87.94 86 ALA A CA 1
ATOM 640 C C . ALA A 1 86 ? -8.418 8.198 4.368 1.00 87.94 86 ALA A C 1
ATOM 642 O O . ALA A 1 86 ? -8.817 8.228 5.524 1.00 87.94 86 ALA A O 1
ATOM 643 N N . THR A 1 87 ? -8.912 9.004 3.424 1.00 88.88 87 THR A N 1
ATOM 644 C CA . THR A 1 87 ? -9.927 10.038 3.694 1.00 88.88 87 THR A CA 1
ATOM 645 C C . THR A 1 87 ? -11.278 9.440 4.088 1.00 88.88 87 THR A C 1
ATOM 647 O O . THR A 1 87 ? -12.025 10.033 4.857 1.00 88.88 87 THR A O 1
ATOM 650 N N . GLU A 1 88 ? -11.637 8.285 3.531 1.00 89.31 88 GLU A N 1
ATOM 651 C CA . GLU A 1 88 ? -12.929 7.650 3.800 1.00 89.31 88 GLU A CA 1
ATOM 652 C C . GLU A 1 88 ? -12.964 6.820 5.089 1.00 89.31 88 GLU A C 1
ATOM 654 O O . GLU A 1 88 ? -14.061 6.475 5.545 1.00 89.31 88 GLU A O 1
ATOM 659 N N . CYS A 1 89 ? -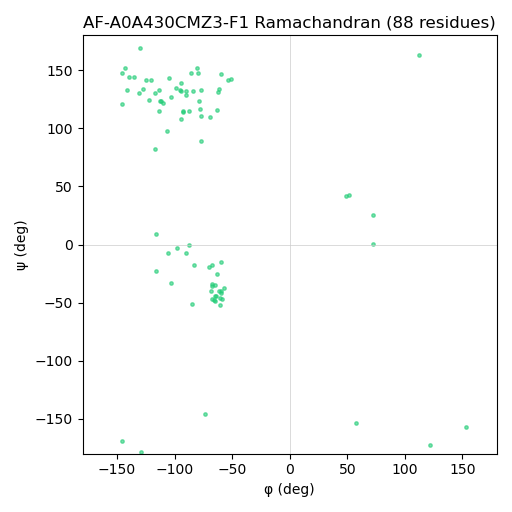11.799 6.454 5.625 1.00 88.94 89 CYS A N 1
ATOM 660 C CA . CYS A 1 89 ? -11.659 5.543 6.761 1.00 88.94 89 CYS A CA 1
ATOM 661 C C . CYS A 1 89 ? -11.035 6.181 8.012 1.00 88.94 89 CYS A C 1
ATOM 663 O O . CYS A 1 89 ? -11.251 5.636 9.097 1.00 88.94 89 CYS A O 1
ATOM 665 N N . GLY A 1 90 ? -10.269 7.271 7.873 1.00 79.56 90 GLY A N 1
ATOM 666 C CA . GLY A 1 90 ? -9.669 8.048 8.969 1.00 79.56 90 GLY A CA 1
ATOM 667 C C . GLY A 1 90 ? -10.486 9.279 9.345 1.00 79.56 90 GLY A C 1
ATOM 668 O O . GLY A 1 90 ? -10.513 9.603 10.553 1.00 79.56 90 GLY A O 1
#

Solvent-accessible surface area (backbone atoms only — not comparable to full-atom values): 4985 Å² total; per-residue (Å²): 90,24,48,74,86,31,53,55,81,48,74,49,70,80,51,96,44,31,36,37,40,31,30,92,89,47,76,44,54,35,34,24,54,70,31,65,88,85,73,66,43,81,53,96,64,21,38,36,39,80,42,33,36,94,87,47,75,41,46,37,36,25,54,54,58,74,42,69,81,92,60,31,49,45,35,64,54,51,52,51,52,50,50,49,43,18,68,76,42,81

Nearest PDB structures (foldseek):
  5wg3-assembly1_A  TM=6.388E-01  e=1.072E+00  Homo sapiens
  5ukk-assembly1_A  TM=4.963E-01  e=9.578E-01  Homo sapiens
  5wg4-assembly1_A  TM=4.831E-01  e=8.555E-01  Homo sapiens
  3na2-assembly3_B  TM=4.212E-01  e=9.052E-01  Leptospirillum rubarum
  2kd2-assembly1_A  TM=3.721E-01  e=6.172E+00  Mus musculus

pLDDT: mean 87.33, std 8.15, range [64.31, 96.25]

Mean predicted aligned error: 4.58 Å